Protein AF-A0A9D4RDC0-F1 (afdb_monomer)

pLDDT: mean 72.23, std 20.4, range [37.66, 98.25]

Sequence (125 aa):
MTKSRDRKRKDRNSSENDSHGRKVHKQRGPSGGTVTNLQVSEVLSWTNSVLYGEDNLDCSVFSSAPGSPKMAENSAEPTNRDIMILLQNVSGRLEVMEKKMGAIESIEKRMGALEKDINKLRVRH

Secondary structure (DSSP, 8-state):
----------------------------S----------HHHHHHHHHHHHH-S--S--TTS---S-S-------PPPPHHHHHHHHHHHHHHHHHHHHHHHHHHHHHHHHHHHHHHHHHHHTT-

Radius of gyration: 35.01 Å; Cα contacts (8 Å, |Δi|>4): 4; chains: 1; bounding box: 94×42×87 Å

Foldseek 3Di:
DDDDDDDDDDDDDDDDDDDDDDDPPPPDDDDPPDPPVPDPVNVVVVVCCVQPNPVDDDPPPPPDDPDDDDPPPPPPPQDPVNVVVVVVVVVVVVVVVVVVVVVVVVVVVVVVVVVVVVVVVVVVD

Solvent-accessible surface area (backbone atoms only — not comparable to full-atom values): 8601 Å² total; per-residue (Å²): 136,91,86,78,90,86,81,93,83,90,82,80,92,84,84,89,82,84,88,82,84,74,89,78,78,77,83,76,70,83,78,80,87,65,85,70,87,66,49,68,65,55,56,50,50,51,48,46,49,72,75,61,35,94,80,76,71,82,79,87,82,76,87,78,74,96,75,84,76,93,69,84,78,74,74,68,73,80,46,74,66,57,51,51,53,52,50,52,54,51,52,54,53,47,55,55,47,54,55,52,51,56,53,49,56,52,50,53,56,51,49,56,51,50,52,53,51,52,53,56,55,62,73,76,110

Structure (mmCIF, N/CA/C/O backbone):
data_AF-A0A9D4RDC0-F1
#
_entry.id   AF-A0A9D4RDC0-F1
#
loop_
_atom_site.group_PDB
_atom_site.id
_atom_site.type_symbol
_atom_site.label_atom_id
_atom_site.label_alt_id
_atom_site.label_comp_id
_atom_site.label_asym_id
_atom_site.label_entity_id
_atom_site.label_seq_id
_atom_site.pdbx_PDB_ins_code
_atom_site.Cartn_x
_atom_site.Cartn_y
_atom_site.Cartn_z
_atom_site.occupancy
_atom_site.B_iso_or_equiv
_atom_site.auth_seq_id
_atom_site.auth_comp_id
_atom_site.auth_asym_id
_atom_site.auth_atom_id
_atom_site.pdbx_PDB_model_num
ATOM 1 N N . MET A 1 1 ? 64.513 14.403 63.012 1.00 37.66 1 MET A N 1
ATOM 2 C CA . MET A 1 1 ? 65.882 13.933 62.706 1.00 37.66 1 MET A CA 1
ATOM 3 C C . MET A 1 1 ? 65.927 13.480 61.256 1.00 37.66 1 MET A C 1
ATOM 5 O O . MET A 1 1 ? 65.008 12.817 60.801 1.00 37.66 1 MET A O 1
ATOM 9 N N . THR A 1 2 ? 66.934 13.960 60.533 1.00 44.97 2 THR A N 1
ATOM 10 C CA . THR A 1 2 ? 67.180 13.819 59.089 1.00 44.97 2 THR A CA 1
ATOM 11 C C . THR A 1 2 ? 67.655 12.406 58.722 1.00 44.97 2 THR A C 1
ATOM 13 O O . THR A 1 2 ? 68.295 11.753 59.543 1.00 44.97 2 THR A O 1
ATOM 16 N N . LYS A 1 3 ? 67.338 11.890 57.524 1.00 48.75 3 LYS A N 1
ATOM 17 C CA . LYS A 1 3 ? 68.233 11.682 56.347 1.00 48.75 3 LYS A CA 1
ATOM 18 C C . LYS A 1 3 ? 67.546 10.616 55.460 1.00 48.75 3 LYS A C 1
ATOM 20 O O . LYS A 1 3 ? 66.816 9.802 56.001 1.00 48.75 3 LYS A O 1
ATOM 25 N N . SER A 1 4 ? 67.703 10.474 54.148 1.00 48.44 4 SER A N 1
ATOM 26 C CA . SER A 1 4 ? 68.429 11.168 53.085 1.00 48.44 4 SER A CA 1
ATOM 27 C C . SER A 1 4 ? 67.830 10.672 51.756 1.00 48.44 4 SER A C 1
ATOM 29 O O . SER A 1 4 ? 67.399 9.526 51.653 1.00 48.44 4 SER A O 1
ATOM 31 N N . ARG A 1 5 ? 67.829 11.536 50.737 1.00 53.84 5 ARG A N 1
ATOM 32 C CA . ARG A 1 5 ? 67.682 11.181 49.314 1.00 53.84 5 ARG A CA 1
ATOM 33 C C . ARG A 1 5 ? 68.876 10.326 48.862 1.00 53.84 5 ARG A C 1
ATOM 35 O O . ARG A 1 5 ? 69.966 10.609 49.339 1.00 53.84 5 ARG A O 1
ATOM 42 N N . ASP A 1 6 ? 68.712 9.433 47.877 1.00 51.50 6 ASP A N 1
ATOM 43 C CA . ASP A 1 6 ? 69.608 9.398 46.701 1.00 51.50 6 ASP A CA 1
ATOM 44 C C . ASP A 1 6 ? 69.184 8.421 45.569 1.00 51.50 6 ASP A C 1
ATOM 46 O O . ASP A 1 6 ? 69.008 7.225 45.757 1.00 51.50 6 ASP A O 1
ATOM 50 N N . ARG A 1 7 ? 69.075 9.013 44.369 1.00 59.03 7 ARG A N 1
ATOM 51 C CA . ARG A 1 7 ? 69.563 8.578 43.036 1.00 59.03 7 ARG A CA 1
ATOM 52 C C . ARG A 1 7 ? 69.110 7.245 42.404 1.00 59.03 7 ARG A C 1
ATOM 54 O O . ARG A 1 7 ? 69.722 6.199 42.548 1.00 59.03 7 ARG A O 1
ATOM 61 N N . LYS A 1 8 ? 68.153 7.399 41.481 1.00 54.66 8 LYS A N 1
ATOM 62 C CA . LYS A 1 8 ? 68.207 7.051 40.039 1.00 54.66 8 LYS A CA 1
ATOM 63 C C . LYS A 1 8 ? 69.358 6.118 39.589 1.00 54.66 8 LYS A C 1
ATOM 65 O O . LYS A 1 8 ? 70.493 6.569 39.456 1.00 54.66 8 LYS A O 1
ATOM 70 N N . ARG A 1 9 ? 69.015 4.904 39.140 1.00 58.25 9 ARG A N 1
ATOM 71 C CA . ARG A 1 9 ? 69.745 4.189 38.076 1.00 58.25 9 ARG A CA 1
ATOM 72 C C . ARG A 1 9 ? 68.764 3.571 37.084 1.00 58.25 9 ARG A C 1
ATOM 74 O O . ARG A 1 9 ? 67.902 2.777 37.439 1.00 58.25 9 ARG A O 1
ATOM 81 N N . LYS A 1 10 ? 68.883 4.036 35.842 1.00 57.94 10 LYS A N 1
ATOM 82 C CA . LYS A 1 10 ? 68.302 3.466 34.631 1.00 57.94 10 LYS A CA 1
ATOM 83 C C . LYS A 1 10 ? 69.441 2.702 33.977 1.00 57.94 10 LYS A C 1
ATOM 85 O O . LYS A 1 10 ? 70.299 3.353 33.392 1.00 57.94 10 LYS A O 1
ATOM 90 N N . ASP A 1 11 ? 69.416 1.381 34.070 1.00 58.62 11 ASP A N 1
ATOM 91 C CA . ASP A 1 11 ? 70.296 0.512 33.295 1.00 58.62 11 ASP A CA 1
ATOM 92 C C . ASP A 1 11 ? 69.457 -0.310 32.313 1.00 58.62 11 ASP A C 1
ATOM 94 O O . ASP A 1 11 ? 68.287 -0.621 32.540 1.00 58.62 11 ASP A O 1
ATOM 98 N N . ARG A 1 12 ? 70.039 -0.489 31.132 1.00 54.16 12 ARG A N 1
ATOM 99 C CA . ARG A 1 12 ? 69.405 -0.858 29.870 1.00 54.16 12 ARG A CA 1
ATOM 100 C C . ARG A 1 12 ? 69.525 -2.371 29.616 1.00 54.16 12 ARG A C 1
ATOM 102 O O . ARG A 1 12 ? 70.601 -2.911 29.799 1.00 54.16 12 ARG A O 1
ATOM 109 N N . ASN A 1 13 ? 68.446 -2.937 29.067 1.00 44.75 13 ASN A N 1
ATOM 110 C CA . ASN A 1 13 ? 68.358 -3.880 27.933 1.00 44.75 13 ASN A CA 1
ATOM 111 C C . ASN A 1 13 ? 69.040 -5.272 27.964 1.00 44.75 13 ASN A C 1
ATOM 113 O O . ASN A 1 13 ? 70.252 -5.371 28.093 1.00 44.75 13 ASN A O 1
ATOM 117 N N . SER A 1 14 ? 68.245 -6.310 27.656 1.00 40.12 14 SER A N 1
ATOM 118 C CA . SER A 1 14 ? 68.616 -7.612 27.046 1.00 40.12 14 SER A CA 1
ATOM 119 C C . SER A 1 14 ? 67.305 -8.371 26.753 1.00 40.12 14 SER A C 1
ATOM 121 O O . SER A 1 14 ? 66.635 -8.782 27.692 1.00 40.12 14 SER A O 1
ATOM 123 N N . SER A 1 15 ? 66.683 -8.166 25.588 1.00 46.00 15 SER A N 1
ATOM 124 C CA . SER A 1 15 ? 66.653 -9.052 24.401 1.00 46.00 15 SER A CA 1
ATOM 125 C C . SER A 1 15 ? 65.950 -10.411 24.575 1.00 46.00 15 SER A C 1
ATOM 127 O O . SER A 1 15 ? 66.303 -11.200 25.440 1.00 46.00 15 SER A O 1
ATOM 129 N N . GLU A 1 16 ? 65.020 -10.646 23.638 1.00 46.69 16 GLU A N 1
ATOM 130 C CA . GLU A 1 16 ? 64.590 -11.942 23.078 1.00 46.69 16 GLU A CA 1
ATOM 131 C C . GLU A 1 16 ? 63.649 -12.846 23.888 1.00 46.69 16 GLU A C 1
ATOM 133 O O . GLU A 1 16 ? 64.053 -13.630 24.737 1.00 46.69 16 GLU A O 1
ATOM 138 N N . ASN A 1 17 ? 62.358 -12.766 23.547 1.00 41.66 17 ASN A N 1
ATOM 139 C CA . ASN A 1 17 ? 61.598 -13.799 22.816 1.00 41.66 17 ASN A CA 1
ATOM 140 C C . ASN A 1 17 ? 60.111 -13.653 23.181 1.00 41.66 17 ASN A C 1
ATOM 142 O O . ASN A 1 17 ? 59.733 -13.731 24.341 1.00 41.66 17 ASN A O 1
ATOM 146 N N . ASP A 1 18 ? 59.256 -13.189 22.279 1.00 40.97 18 ASP A N 1
ATOM 147 C CA . ASP A 1 18 ? 58.644 -13.943 21.178 1.00 40.97 18 ASP A CA 1
ATOM 148 C C . ASP A 1 18 ? 57.207 -14.333 21.575 1.00 40.97 18 ASP A C 1
ATOM 150 O O . ASP A 1 18 ? 56.921 -14.627 22.732 1.00 40.97 18 ASP A O 1
ATOM 154 N N . SER A 1 19 ? 56.318 -14.352 20.584 1.00 49.16 19 SER A N 1
ATOM 155 C CA . SER A 1 19 ? 54.960 -14.922 20.633 1.00 49.16 19 SER A CA 1
ATOM 156 C C . SER A 1 19 ? 53.791 -14.056 21.162 1.00 49.16 19 SER A C 1
ATOM 158 O O . SER A 1 19 ? 53.420 -14.045 22.332 1.00 49.16 19 SER A O 1
ATOM 160 N N . HIS A 1 20 ? 53.094 -13.472 20.179 1.00 49.44 20 HIS A N 1
ATOM 161 C CA . HIS A 1 20 ? 51.635 -13.262 20.11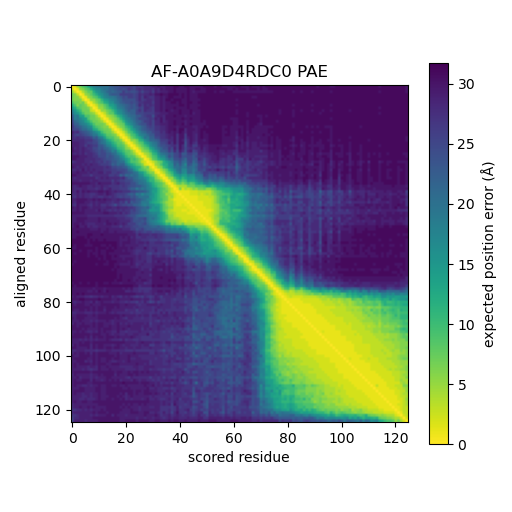1 1.00 49.44 20 HIS A CA 1
ATOM 162 C C . HIS A 1 20 ? 51.002 -12.071 20.843 1.00 49.44 20 HIS A C 1
ATOM 164 O O . HIS A 1 20 ? 50.200 -12.184 21.771 1.00 49.44 20 HIS A O 1
ATOM 170 N N . GLY A 1 21 ? 51.233 -10.896 20.255 1.00 44.66 21 GLY A N 1
ATOM 171 C CA . GLY A 1 21 ? 50.345 -9.751 20.391 1.00 44.66 21 GLY A CA 1
ATOM 172 C C . GLY A 1 21 ? 48.939 -9.991 19.816 1.00 44.66 21 GLY A C 1
ATOM 173 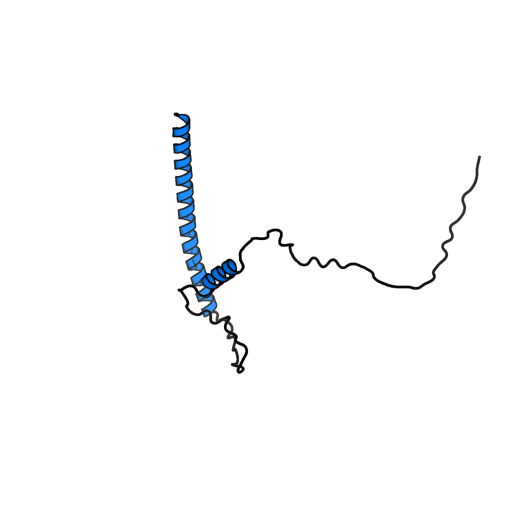O O . GLY A 1 21 ? 48.762 -10.553 18.740 1.00 44.66 21 GLY A O 1
ATOM 174 N N . ARG A 1 22 ? 47.959 -9.448 20.549 1.00 46.66 22 ARG A N 1
ATOM 175 C CA . ARG A 1 22 ? 46.610 -9.023 20.132 1.00 46.66 22 ARG A CA 1
ATOM 176 C C . ARG A 1 22 ? 45.688 -10.100 19.541 1.00 46.66 22 ARG A C 1
ATOM 178 O O . ARG A 1 22 ? 45.630 -10.324 18.337 1.00 46.66 22 ARG A O 1
ATOM 185 N N . LYS A 1 23 ? 44.790 -10.606 20.399 1.00 52.62 23 LYS A N 1
ATOM 186 C CA . LYS A 1 23 ? 43.457 -11.073 19.987 1.00 52.62 23 LYS A CA 1
ATOM 187 C C . LYS A 1 23 ? 42.766 -9.958 19.190 1.00 52.62 23 LYS A C 1
ATOM 189 O O . LYS A 1 23 ? 42.237 -9.013 19.770 1.00 52.62 23 LYS A O 1
ATOM 194 N N . VAL A 1 24 ? 42.768 -10.063 17.865 1.00 55.47 24 VAL A N 1
ATOM 195 C CA . VAL A 1 24 ? 41.882 -9.279 17.004 1.00 55.47 24 VAL A CA 1
ATOM 196 C C . VAL A 1 24 ? 40.497 -9.890 17.164 1.00 55.47 24 VAL A C 1
ATOM 198 O O . VAL A 1 24 ? 40.199 -10.947 16.607 1.00 55.47 24 VAL A O 1
ATOM 201 N N . HIS A 1 25 ? 39.663 -9.272 17.994 1.00 51.72 25 HIS A N 1
ATOM 202 C CA . HIS A 1 25 ? 38.258 -9.635 18.084 1.00 51.72 25 HIS A CA 1
ATOM 203 C C . HIS A 1 25 ? 37.610 -9.232 16.753 1.00 51.72 25 HIS A C 1
ATOM 205 O O . HIS A 1 25 ? 37.298 -8.065 16.528 1.00 51.72 25 HIS A O 1
ATOM 211 N N . LYS A 1 26 ? 37.481 -10.184 15.822 1.00 58.41 26 LYS A N 1
ATOM 212 C CA . LYS A 1 26 ? 36.630 -10.006 14.647 1.00 58.41 26 LYS A CA 1
ATOM 213 C C . LYS A 1 26 ? 35.195 -9.918 15.165 1.00 58.41 26 LYS A C 1
ATOM 215 O O . LYS A 1 26 ? 34.579 -10.950 15.417 1.00 58.41 26 LYS A O 1
ATOM 220 N N . GLN A 1 27 ? 34.674 -8.706 15.352 1.00 54.34 27 GLN A N 1
ATOM 221 C CA . GLN A 1 27 ? 33.230 -8.506 15.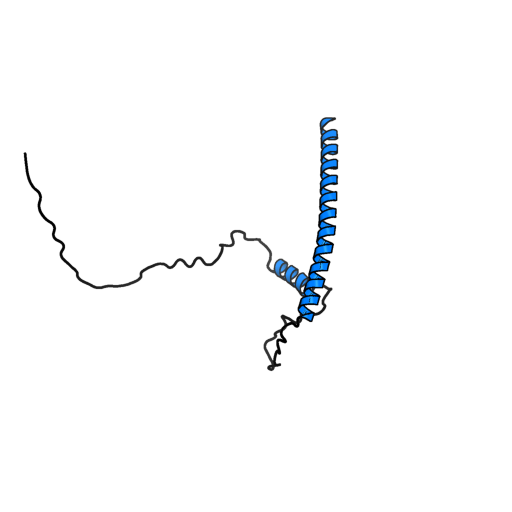438 1.00 54.34 27 GLN A CA 1
ATOM 222 C C . GLN A 1 27 ? 32.642 -8.906 14.085 1.00 54.34 27 GLN A C 1
ATOM 224 O O . GLN A 1 27 ? 32.706 -8.170 13.103 1.00 54.34 27 GLN A O 1
ATOM 229 N N . ARG A 1 28 ? 32.155 -10.143 14.016 1.00 57.47 28 ARG A N 1
ATOM 230 C CA . ARG A 1 28 ? 31.487 -10.698 12.850 1.00 57.47 28 ARG A CA 1
ATOM 231 C C . ARG A 1 28 ? 29.996 -10.429 13.009 1.00 57.47 28 ARG A C 1
ATOM 233 O O . ARG A 1 28 ? 29.300 -11.263 13.562 1.00 57.47 28 ARG A O 1
ATOM 240 N N . GLY A 1 29 ? 29.551 -9.274 12.518 1.00 67.88 29 GLY A N 1
ATOM 241 C CA . GLY A 1 29 ? 28.135 -8.939 12.340 1.00 67.88 29 GLY A CA 1
ATOM 242 C C . GLY A 1 29 ? 27.289 -8.909 13.623 1.00 67.88 29 GLY A C 1
ATOM 243 O O . GLY A 1 29 ? 27.760 -9.251 14.707 1.00 67.88 29 GLY A O 1
ATOM 244 N N . PRO A 1 30 ? 26.032 -8.452 13.525 1.00 61.31 30 PRO A N 1
ATOM 245 C CA . PRO A 1 30 ? 25.107 -8.493 14.646 1.00 61.31 30 PRO A CA 1
ATOM 246 C C . PRO A 1 30 ? 24.839 -9.950 15.042 1.00 61.31 30 PRO A C 1
ATOM 248 O O . PRO A 1 30 ? 24.423 -10.766 14.219 1.00 61.31 30 PRO A O 1
ATOM 251 N N . SER A 1 31 ? 25.080 -10.273 16.313 1.00 57.53 31 SER A N 1
ATOM 252 C CA . SER A 1 31 ? 24.649 -11.527 16.924 1.00 57.53 31 SER A CA 1
ATOM 253 C C . SER A 1 31 ? 23.128 -11.621 16.808 1.00 57.53 31 SER A C 1
ATOM 255 O O . SER A 1 31 ? 22.416 -10.871 17.473 1.00 57.53 31 SER A O 1
ATOM 257 N N . GLY A 1 32 ? 22.639 -12.506 15.937 1.00 56.38 32 GLY A N 1
ATOM 258 C CA . GLY A 1 32 ? 21.218 -12.787 15.735 1.00 56.38 32 GLY A CA 1
ATOM 259 C C . GLY A 1 32 ? 20.580 -13.346 17.005 1.00 56.38 32 GLY A C 1
ATOM 260 O O . GLY A 1 32 ? 20.484 -14.554 17.188 1.00 56.38 32 GLY A O 1
ATOM 261 N N . GLY A 1 33 ? 20.179 -12.452 17.905 1.00 54.25 33 GLY A N 1
ATOM 262 C CA . GLY A 1 33 ? 19.563 -12.741 19.198 1.00 54.25 33 GLY A CA 1
ATOM 263 C C . GLY A 1 33 ? 18.057 -12.967 19.114 1.00 54.25 33 GLY A C 1
ATOM 264 O O . GLY A 1 33 ? 17.311 -12.489 19.964 1.00 54.25 33 GLY A O 1
ATOM 265 N N . THR A 1 34 ? 17.583 -13.654 18.081 1.00 58.88 34 THR A N 1
ATOM 266 C CA . THR A 1 34 ? 16.198 -14.125 18.016 1.00 58.88 34 THR A CA 1
ATOM 267 C C . THR A 1 34 ? 16.193 -15.379 17.160 1.00 58.88 34 THR A C 1
ATOM 269 O O . THR A 1 34 ? 16.210 -15.311 15.935 1.00 58.88 34 THR A O 1
ATOM 272 N N . VAL A 1 35 ? 16.240 -16.541 17.813 1.00 62.66 35 VAL A N 1
ATOM 273 C CA . VAL A 1 35 ? 15.942 -17.810 17.150 1.00 62.66 35 VAL A CA 1
ATOM 274 C C . VAL A 1 35 ? 14.451 -17.768 16.851 1.00 62.66 35 VAL A C 1
ATOM 276 O O . VAL A 1 35 ? 13.623 -18.087 17.701 1.00 62.66 35 VAL A O 1
ATOM 279 N N . THR A 1 36 ? 14.085 -17.296 15.665 1.00 61.41 36 THR A N 1
ATOM 280 C CA . THR A 1 36 ? 12.787 -17.650 15.118 1.00 61.41 36 THR A CA 1
ATOM 281 C C . THR A 1 36 ? 12.861 -19.153 14.874 1.00 61.41 36 THR A C 1
ATOM 283 O O . THR A 1 36 ? 13.676 -19.621 14.082 1.00 61.41 36 THR A O 1
ATOM 286 N N . ASN A 1 37 ? 12.061 -19.939 15.596 1.00 64.56 37 ASN A N 1
ATOM 287 C CA . ASN A 1 37 ? 11.858 -21.360 15.298 1.00 64.56 37 ASN A CA 1
ATOM 288 C C . ASN A 1 37 ? 11.068 -21.506 13.983 1.00 64.56 37 ASN A C 1
ATOM 290 O O . ASN A 1 37 ? 10.070 -22.216 13.945 1.00 64.56 37 ASN A O 1
ATOM 294 N N . LEU A 1 38 ? 11.461 -20.787 12.927 1.00 67.44 38 LEU A N 1
ATOM 295 C CA . LEU A 1 38 ? 10.932 -21.032 11.601 1.00 67.44 38 LEU A CA 1
ATOM 296 C C . LEU A 1 38 ? 11.526 -22.353 11.143 1.00 67.44 38 LEU A C 1
ATOM 298 O O . LEU A 1 38 ? 12.750 -22.507 11.057 1.00 67.44 38 LEU A O 1
ATOM 302 N N . GLN A 1 39 ? 10.655 -23.316 10.867 1.00 81.25 39 GLN A N 1
ATOM 303 C CA . GLN A 1 39 ? 11.118 -24.548 10.263 1.00 81.25 39 GLN A CA 1
ATOM 304 C C . GLN A 1 39 ? 11.665 -24.219 8.874 1.00 81.25 39 GLN A C 1
ATOM 306 O O . GLN A 1 39 ? 11.117 -23.393 8.145 1.00 81.25 39 GLN A O 1
ATOM 311 N N . VAL A 1 40 ? 12.761 -24.872 8.486 1.00 76.81 40 VAL A N 1
ATOM 312 C CA . VAL A 1 40 ? 13.375 -24.688 7.159 1.00 76.81 40 VAL A CA 1
ATOM 313 C C . VAL A 1 40 ? 12.334 -24.882 6.047 1.00 76.81 40 VAL A C 1
ATOM 315 O O . VAL A 1 40 ? 12.356 -24.173 5.048 1.00 76.81 40 VAL A O 1
ATOM 318 N N . SER A 1 41 ? 11.368 -25.777 6.257 1.00 78.25 41 SER A N 1
ATOM 319 C CA . SER A 1 41 ? 10.211 -26.000 5.386 1.00 78.25 41 SER A CA 1
ATOM 320 C C . SER A 1 41 ? 9.328 -24.763 5.203 1.00 78.25 41 SER A C 1
ATOM 322 O O . SER A 1 41 ? 8.886 -24.511 4.088 1.00 78.25 41 SER A O 1
ATOM 324 N N . GLU A 1 42 ? 9.089 -23.972 6.249 1.00 82.25 42 GLU A N 1
ATOM 325 C CA . GLU A 1 42 ? 8.295 -22.739 6.174 1.00 82.25 42 GLU A CA 1
ATOM 326 C C . GLU A 1 42 ? 9.050 -21.651 5.414 1.00 82.25 42 GLU A C 1
ATOM 328 O O . GLU A 1 42 ? 8.474 -20.984 4.556 1.00 82.25 42 GLU A O 1
ATOM 333 N N . VAL A 1 43 ? 10.357 -21.524 5.665 1.00 83.56 43 VAL A N 1
ATOM 334 C CA . VAL A 1 43 ? 11.221 -20.585 4.935 1.00 83.56 43 VAL A CA 1
ATOM 335 C C . VAL A 1 43 ? 11.244 -20.933 3.452 1.00 83.56 43 VAL A C 1
ATOM 337 O O . VAL A 1 43 ? 11.053 -20.057 2.613 1.00 83.56 43 VAL A O 1
ATOM 340 N N . LEU A 1 44 ? 11.447 -22.209 3.118 1.00 83.25 44 LEU A N 1
ATOM 341 C CA . LEU A 1 44 ? 11.488 -22.671 1.733 1.00 83.25 44 LEU A CA 1
ATOM 342 C C . LEU A 1 44 ? 10.119 -22.581 1.058 1.00 83.25 44 LEU A C 1
ATOM 344 O O . LEU A 1 44 ? 10.052 -22.192 -0.100 1.00 83.25 44 LEU A O 1
ATOM 348 N N . SER A 1 45 ? 9.032 -22.878 1.772 1.00 79.94 45 SER A N 1
ATOM 349 C CA . SER A 1 45 ? 7.665 -22.744 1.254 1.00 79.94 45 SER A CA 1
ATOM 350 C C . SER A 1 45 ? 7.329 -21.287 0.933 1.00 79.94 45 SER A C 1
ATOM 352 O O . SER A 1 45 ? 6.879 -20.981 -0.170 1.00 79.94 45 SER A O 1
ATOM 354 N N . TRP A 1 46 ? 7.641 -20.367 1.849 1.00 81.81 46 TRP A N 1
ATOM 355 C CA . TRP A 1 46 ? 7.474 -18.935 1.617 1.00 81.81 46 TRP A CA 1
ATOM 356 C C . TRP A 1 46 ? 8.350 -18.446 0.462 1.00 81.81 46 TRP A C 1
ATOM 358 O O . TRP A 1 46 ? 7.868 -17.758 -0.434 1.00 81.81 46 TRP A O 1
ATOM 368 N N . THR A 1 47 ? 9.614 -18.870 0.430 1.00 78.56 47 THR A N 1
ATOM 369 C CA . THR A 1 47 ? 10.546 -18.528 -0.651 1.00 78.56 47 THR A CA 1
ATOM 370 C C . THR A 1 47 ? 10.029 -19.031 -1.998 1.00 78.56 47 THR A C 1
ATOM 372 O O . THR A 1 47 ? 10.008 -18.276 -2.964 1.00 78.56 47 THR A O 1
ATOM 375 N N . ASN A 1 48 ? 9.527 -20.264 -2.064 1.00 78.00 48 ASN A N 1
ATOM 376 C CA . ASN A 1 48 ? 8.968 -20.835 -3.285 1.00 78.00 48 ASN A CA 1
ATOM 377 C C . ASN A 1 48 ? 7.674 -20.135 -3.714 1.00 78.00 48 ASN A C 1
ATOM 379 O O . ASN A 1 48 ? 7.480 -19.914 -4.902 1.00 78.00 48 ASN A O 1
ATOM 383 N N . SER A 1 49 ? 6.816 -19.739 -2.771 1.00 78.44 49 SER A N 1
ATOM 384 C CA . SER A 1 49 ? 5.612 -18.958 -3.076 1.00 78.44 49 SER A CA 1
ATOM 385 C C . SER A 1 49 ? 5.941 -17.569 -3.625 1.00 78.44 49 SER A C 1
ATOM 387 O O . SER A 1 49 ? 5.182 -17.051 -4.437 1.00 78.44 49 SER A O 1
ATOM 389 N N . VAL A 1 50 ? 7.037 -16.955 -3.176 1.00 78.25 50 VAL A N 1
ATOM 390 C CA . VAL A 1 50 ? 7.478 -15.633 -3.644 1.00 78.25 50 VAL A CA 1
ATOM 391 C C . VAL A 1 50 ? 8.195 -15.727 -4.992 1.00 78.25 50 VAL A C 1
ATOM 393 O O . VAL A 1 50 ? 8.005 -14.857 -5.835 1.00 78.25 50 VAL A O 1
ATOM 396 N N . LEU A 1 51 ? 9.011 -16.765 -5.199 1.00 71.06 51 LEU A N 1
ATOM 397 C CA . LEU A 1 51 ? 9.804 -16.943 -6.421 1.00 71.06 51 LEU A CA 1
ATOM 398 C C . LEU A 1 51 ? 9.022 -17.582 -7.574 1.00 71.06 51 LEU A C 1
ATOM 400 O O . LEU A 1 51 ? 9.361 -17.330 -8.724 1.00 71.06 51 LEU A O 1
ATOM 404 N N . TYR A 1 52 ? 8.022 -18.414 -7.271 1.00 72.00 52 TYR A N 1
ATOM 405 C CA . TYR A 1 52 ? 7.314 -19.237 -8.258 1.00 72.00 52 TYR A CA 1
ATOM 406 C C . TYR A 1 52 ? 5.786 -19.196 -8.117 1.00 72.00 52 TYR A C 1
ATOM 408 O O . TYR A 1 52 ? 5.114 -20.057 -8.687 1.00 72.00 52 TYR A O 1
ATOM 416 N N . GLY A 1 53 ? 5.227 -18.251 -7.350 1.00 62.56 53 GLY A N 1
ATOM 417 C CA . GLY A 1 53 ? 3.776 -18.045 -7.261 1.00 62.56 53 GLY A CA 1
ATOM 418 C C . GLY A 1 53 ? 3.137 -17.900 -8.648 1.00 62.56 53 GLY A C 1
ATOM 419 O O . GLY A 1 53 ? 3.807 -17.492 -9.592 1.00 62.56 53 GLY A O 1
ATOM 420 N N . GLU A 1 54 ? 1.858 -18.271 -8.774 1.00 58.97 54 GLU A N 1
ATOM 421 C CA . GLU A 1 54 ? 1.157 -18.535 -10.050 1.00 58.97 54 GLU A CA 1
ATOM 422 C C . GLU A 1 54 ? 1.134 -17.382 -11.077 1.00 58.97 54 GLU A C 1
ATOM 424 O O . GLU A 1 54 ? 0.755 -17.596 -12.225 1.00 58.97 54 GLU A O 1
ATOM 429 N N . ASP A 1 55 ? 1.650 -16.206 -10.728 1.00 56.19 55 ASP A N 1
ATOM 430 C CA . ASP A 1 55 ? 1.863 -15.071 -11.629 1.00 56.19 55 ASP A CA 1
ATOM 431 C C . ASP A 1 55 ? 3.263 -15.096 -12.295 1.00 56.19 55 ASP A C 1
ATOM 433 O O . ASP A 1 55 ? 3.880 -14.051 -12.514 1.00 56.19 55 ASP A O 1
ATOM 437 N N . ASN A 1 56 ? 3.785 -16.293 -12.605 1.00 54.16 56 ASN A N 1
ATOM 438 C CA . ASN A 1 56 ? 5.071 -16.517 -13.283 1.00 54.16 56 ASN A CA 1
ATOM 439 C C . ASN A 1 56 ? 5.084 -15.926 -14.707 1.00 54.16 56 ASN A C 1
ATOM 441 O O . ASN A 1 56 ? 4.868 -16.625 -15.698 1.00 54.16 56 ASN A O 1
ATOM 445 N N . LEU A 1 57 ? 5.417 -14.643 -14.814 1.00 56.06 57 LEU A N 1
ATOM 446 C CA . LEU A 1 57 ? 6.023 -14.054 -16.003 1.00 56.06 57 LEU A CA 1
ATOM 447 C C . LEU A 1 57 ? 7.494 -13.758 -15.687 1.00 56.06 57 LEU A C 1
ATOM 449 O O . LEU A 1 57 ? 7.811 -12.825 -14.957 1.00 56.06 57 LEU A O 1
ATOM 453 N N . ASP A 1 58 ? 8.367 -14.595 -16.249 1.00 57.84 58 ASP A N 1
ATOM 454 C CA . ASP A 1 58 ? 9.805 -14.378 -16.441 1.00 57.84 58 ASP A CA 1
ATOM 455 C C . ASP A 1 58 ? 10.652 -13.999 -15.210 1.00 57.84 58 ASP A C 1
ATOM 457 O O . ASP A 1 58 ? 11.178 -12.893 -15.088 1.00 57.84 58 ASP A O 1
ATOM 461 N N . CYS A 1 59 ? 10.951 -14.982 -14.357 1.00 49.69 59 CYS A N 1
ATOM 462 C CA . CYS A 1 59 ? 12.123 -14.929 -13.471 1.00 49.69 59 CYS A CA 1
ATOM 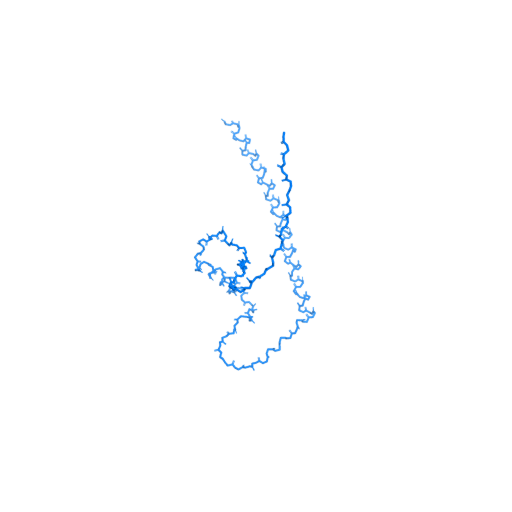463 C C . CYS A 1 59 ? 13.268 -15.820 -13.985 1.00 49.69 59 CYS A C 1
ATOM 465 O O . CYS A 1 59 ? 13.776 -16.696 -13.286 1.00 49.69 59 CYS A O 1
ATOM 467 N N . SER A 1 60 ? 13.736 -15.549 -15.207 1.00 54.25 60 SER A N 1
ATOM 468 C CA . SER A 1 60 ? 14.975 -16.115 -15.766 1.00 54.25 60 SER A CA 1
ATOM 469 C C . SER A 1 60 ? 16.227 -15.391 -15.233 1.00 54.25 60 SER A C 1
ATOM 471 O O . SER A 1 60 ? 17.025 -14.864 -16.003 1.00 54.25 60 SER A O 1
ATOM 473 N N . VAL A 1 61 ? 16.404 -15.319 -13.909 1.00 58.25 61 VAL A N 1
ATOM 474 C CA . VAL A 1 61 ? 17.620 -14.737 -13.286 1.00 58.25 61 VAL A CA 1
ATOM 475 C C . VAL A 1 61 ? 18.401 -15.768 -12.457 1.00 58.25 61 VAL A C 1
ATOM 477 O O . VAL A 1 61 ? 19.584 -15.575 -12.197 1.00 58.25 61 VAL A O 1
ATOM 480 N N . PHE A 1 62 ? 17.797 -16.907 -12.088 1.00 52.53 62 PHE A N 1
ATOM 481 C CA . PHE A 1 62 ? 18.422 -17.866 -11.158 1.00 52.53 62 PHE A CA 1
ATOM 482 C C . PHE A 1 62 ? 18.635 -19.288 -11.696 1.00 52.53 62 PHE A C 1
ATOM 484 O O . PHE A 1 62 ? 19.167 -20.137 -10.983 1.00 52.53 62 PHE A O 1
ATOM 491 N N . SER A 1 63 ? 18.290 -19.575 -12.951 1.00 52.38 63 SER A N 1
ATOM 492 C CA . SER A 1 63 ? 18.491 -20.909 -13.529 1.00 52.38 63 SER A CA 1
ATOM 493 C C . SER A 1 63 ? 19.887 -21.061 -14.141 1.00 52.38 63 SER A C 1
ATOM 495 O O . SER A 1 63 ? 20.038 -21.078 -15.357 1.00 52.38 63 SER A O 1
ATOM 497 N N . SER A 1 64 ? 20.920 -21.217 -13.310 1.00 49.53 64 SER A N 1
ATOM 498 C CA . SER A 1 64 ? 22.216 -21.745 -13.763 1.00 49.53 64 SER A CA 1
ATOM 499 C C . SER A 1 64 ? 22.451 -23.145 -13.185 1.00 49.53 64 SER A C 1
ATOM 501 O O . SER A 1 64 ? 22.956 -23.329 -12.081 1.00 49.53 64 SER A O 1
ATOM 503 N N . ALA A 1 65 ? 22.053 -24.164 -13.951 1.00 47.59 65 ALA A N 1
ATOM 504 C CA . ALA A 1 65 ? 22.465 -25.548 -13.727 1.00 47.59 65 ALA A CA 1
ATOM 505 C C . ALA A 1 65 ? 23.923 -25.746 -14.204 1.00 47.59 65 ALA A C 1
ATOM 507 O O . ALA A 1 65 ? 24.315 -25.162 -15.219 1.00 47.59 65 ALA A O 1
ATOM 508 N N . PRO A 1 66 ? 24.753 -26.557 -13.520 1.00 48.97 66 PRO A N 1
ATOM 509 C CA . PRO A 1 66 ? 26.156 -26.707 -13.873 1.00 48.97 66 PRO A CA 1
ATOM 510 C C . PRO A 1 66 ? 26.304 -27.744 -14.989 1.00 48.97 66 PRO A C 1
ATOM 512 O O . PRO A 1 66 ? 26.338 -28.947 -14.741 1.00 48.97 66 PRO A O 1
ATOM 515 N N . GLY A 1 67 ? 26.413 -27.279 -16.230 1.00 51.78 67 GLY A N 1
ATOM 516 C CA . GLY A 1 67 ? 26.825 -28.127 -17.343 1.00 51.78 67 GLY A CA 1
ATOM 517 C C . GLY A 1 67 ? 26.362 -27.619 -18.701 1.00 51.78 67 GLY A C 1
ATOM 518 O O . GLY A 1 67 ? 25.171 -27.631 -18.988 1.00 51.78 67 GLY A O 1
ATOM 519 N N . SER A 1 68 ? 27.338 -27.309 -19.560 1.00 41.38 68 SER A N 1
ATOM 520 C CA . SER A 1 68 ? 27.226 -26.959 -20.989 1.00 41.38 68 SER A CA 1
ATOM 521 C C . SER A 1 68 ? 27.024 -25.464 -21.322 1.00 41.38 68 SER A C 1
ATOM 523 O O . SER A 1 68 ? 26.744 -24.654 -20.445 1.00 41.38 68 SER A O 1
ATOM 525 N N . PRO A 1 69 ? 27.421 -25.074 -22.545 1.00 45.47 69 PRO A N 1
ATOM 526 C CA . PRO A 1 69 ? 28.582 -24.245 -22.843 1.00 45.47 69 PRO A CA 1
ATOM 527 C C . PRO A 1 69 ? 28.281 -22.744 -22.778 1.00 45.47 69 PRO A C 1
ATOM 529 O O . PRO A 1 69 ? 27.138 -22.329 -22.924 1.00 45.47 69 PRO A O 1
ATOM 532 N N . LYS A 1 70 ? 29.349 -21.946 -22.618 1.00 54.94 70 LYS A N 1
ATOM 533 C CA . LYS A 1 70 ? 29.387 -20.477 -22.722 1.00 54.94 70 LYS A CA 1
ATOM 534 C C . LYS A 1 70 ? 28.449 -19.953 -23.820 1.00 54.94 70 LYS A C 1
ATOM 536 O O . LYS A 1 70 ? 28.866 -19.795 -24.965 1.00 54.94 70 LYS A O 1
ATOM 541 N N . MET A 1 71 ? 27.218 -19.625 -23.455 1.00 48.41 71 MET A N 1
ATOM 542 C CA . MET A 1 71 ? 26.462 -18.604 -24.155 1.00 48.41 71 MET A CA 1
ATOM 543 C C . MET A 1 71 ? 27.004 -17.301 -23.598 1.00 48.41 71 MET A C 1
ATOM 545 O O . MET A 1 71 ? 27.011 -17.104 -22.385 1.00 48.41 71 MET A O 1
ATOM 549 N N . ALA A 1 72 ? 27.577 -16.480 -24.472 1.00 50.72 72 ALA A N 1
ATOM 550 C CA . ALA A 1 72 ? 27.954 -15.125 -24.133 1.00 50.72 72 ALA A CA 1
ATOM 551 C C . ALA A 1 72 ? 26.718 -14.445 -23.535 1.00 50.72 72 ALA A C 1
ATOM 553 O O . ALA A 1 72 ? 25.777 -14.103 -24.250 1.00 50.72 72 ALA A O 1
ATOM 554 N N . GLU A 1 73 ? 26.703 -14.329 -22.211 1.00 53.69 73 GLU A N 1
ATOM 555 C CA . GLU A 1 73 ? 25.781 -13.486 -21.480 1.00 53.69 73 GLU A CA 1
ATOM 556 C C . GLU A 1 73 ? 26.198 -12.065 -21.840 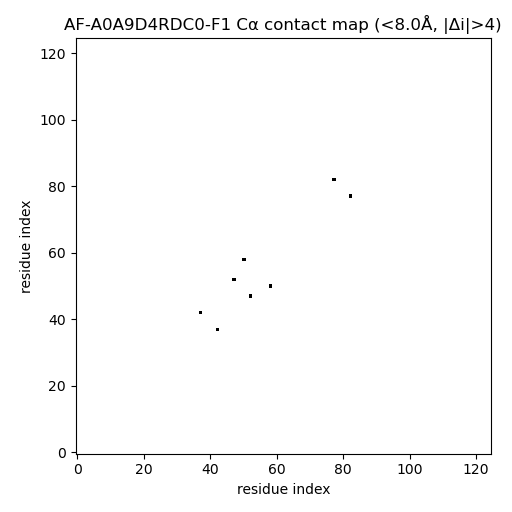1.00 53.69 73 GLU A C 1
ATOM 558 O O . GLU A 1 73 ? 27.022 -11.430 -21.184 1.00 53.69 73 GLU A O 1
ATOM 563 N N . ASN A 1 74 ? 25.704 -11.592 -22.981 1.00 56.16 74 ASN A N 1
ATOM 564 C CA . ASN A 1 74 ? 25.614 -10.172 -23.219 1.00 56.16 74 ASN A CA 1
ATOM 565 C C . ASN A 1 74 ? 24.638 -9.680 -22.154 1.00 56.16 74 ASN A C 1
ATOM 567 O O . ASN A 1 74 ? 23.430 -9.658 -22.386 1.00 56.16 74 ASN A O 1
ATOM 571 N N . SER A 1 75 ? 25.157 -9.341 -20.972 1.00 60.50 75 SER A N 1
ATOM 572 C CA . SER A 1 75 ? 24.460 -8.503 -20.011 1.00 60.50 75 SER A CA 1
ATOM 573 C C . SER A 1 75 ? 24.298 -7.149 -20.694 1.00 60.50 75 SER A C 1
ATOM 575 O O . SER A 1 75 ? 25.114 -6.242 -20.521 1.00 60.50 75 SER A O 1
ATOM 577 N N . ALA A 1 76 ? 23.326 -7.057 -21.601 1.00 71.69 76 ALA A N 1
ATOM 578 C CA . ALA A 1 76 ? 22.962 -5.805 -22.217 1.00 71.69 76 ALA A CA 1
ATOM 579 C C . ALA A 1 76 ? 22.602 -4.883 -21.057 1.00 71.69 76 ALA A C 1
ATOM 581 O O . ALA A 1 76 ? 21.710 -5.198 -20.266 1.00 71.69 76 ALA A O 1
ATOM 582 N N . GLU A 1 77 ? 23.376 -3.811 -20.895 1.00 82.12 77 GLU A N 1
ATOM 583 C CA . GLU A 1 77 ? 23.079 -2.812 -19.882 1.00 82.12 77 GLU A CA 1
ATOM 584 C C . GLU A 1 77 ? 21.623 -2.373 -20.063 1.00 82.12 77 GLU A C 1
ATOM 586 O O . GLU A 1 77 ? 21.190 -2.163 -21.204 1.00 82.12 77 GLU A O 1
ATOM 591 N N . PRO A 1 78 ? 20.853 -2.278 -18.965 1.00 83.62 78 PRO A N 1
ATOM 592 C CA . PRO A 1 78 ? 19.463 -1.871 -19.043 1.00 83.62 78 PRO A CA 1
ATOM 593 C C . PRO A 1 78 ? 19.396 -0.538 -19.775 1.00 83.62 78 PRO A C 1
ATOM 595 O O . PRO A 1 78 ? 20.087 0.424 -19.430 1.00 83.62 78 PRO A O 1
ATOM 598 N N . THR A 1 79 ? 18.574 -0.482 -20.815 1.00 91.94 79 THR A N 1
ATOM 599 C CA . THR A 1 79 ? 18.427 0.749 -21.575 1.00 91.94 79 THR A CA 1
ATOM 600 C C . THR A 1 79 ? 17.673 1.768 -20.727 1.00 91.94 79 THR A C 1
ATOM 602 O O . THR A 1 79 ? 16.887 1.426 -19.840 1.00 91.94 79 THR A O 1
ATOM 605 N N . ASN A 1 80 ? 17.826 3.054 -21.046 1.00 94.38 80 ASN A N 1
ATOM 606 C CA . ASN A 1 80 ? 17.025 4.105 -20.409 1.00 94.38 80 ASN A CA 1
ATOM 607 C C . ASN A 1 80 ? 15.514 3.826 -20.508 1.00 94.38 80 ASN A C 1
ATOM 609 O O . ASN A 1 80 ? 14.756 4.211 -19.621 1.00 94.38 80 ASN A O 1
ATOM 613 N N . ARG A 1 81 ? 15.070 3.123 -21.559 1.00 93.62 81 ARG A N 1
ATOM 614 C CA . ARG A 1 81 ? 13.675 2.705 -21.719 1.00 93.62 81 ARG A CA 1
ATOM 615 C C . ARG A 1 81 ? 13.257 1.699 -20.646 1.00 93.62 81 ARG A C 1
ATOM 617 O O . ARG A 1 81 ? 12.189 1.869 -20.064 1.00 93.62 81 ARG A O 1
ATOM 624 N N . ASP A 1 82 ? 14.097 0.709 -20.362 1.00 92.31 82 ASP A N 1
ATOM 6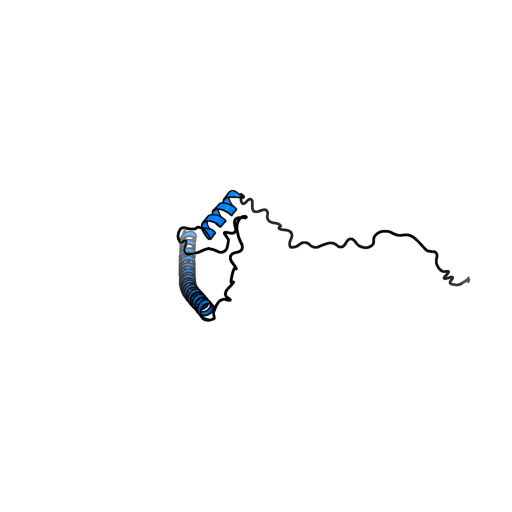25 C CA . ASP A 1 82 ? 13.834 -0.309 -19.339 1.00 92.31 82 ASP A CA 1
ATOM 626 C C . ASP A 1 82 ? 13.748 0.332 -17.948 1.00 92.31 82 ASP A C 1
ATOM 628 O O . ASP A 1 82 ? 12.832 0.048 -17.174 1.00 92.31 82 ASP A O 1
ATOM 632 N N . ILE A 1 83 ? 14.634 1.296 -17.674 1.00 95.50 83 ILE A N 1
ATOM 633 C CA . ILE A 1 83 ? 14.614 2.086 -16.438 1.00 95.50 83 ILE A CA 1
ATOM 634 C C . ILE A 1 83 ? 13.305 2.881 -16.318 1.00 95.50 83 ILE A C 1
ATOM 636 O O . ILE A 1 83 ? 12.673 2.865 -15.263 1.00 95.50 83 ILE A O 1
ATOM 640 N N . MET A 1 84 ? 12.852 3.549 -17.384 1.00 96.38 84 MET A N 1
ATOM 641 C CA . MET A 1 84 ? 11.596 4.308 -17.338 1.00 96.38 84 MET A CA 1
ATOM 642 C C . MET A 1 84 ? 10.371 3.420 -17.102 1.00 96.38 84 MET A C 1
ATOM 644 O O . MET A 1 84 ? 9.486 3.811 -16.342 1.00 96.38 84 MET A O 1
ATOM 648 N N . ILE A 1 85 ? 10.319 2.231 -17.710 1.00 95.31 85 ILE A N 1
ATOM 649 C CA . ILE A 1 85 ? 9.220 1.276 -17.493 1.00 95.31 85 ILE A CA 1
ATOM 650 C C . ILE A 1 85 ? 9.174 0.858 -16.020 1.00 95.31 85 ILE A C 1
ATOM 652 O O . ILE A 1 85 ? 8.111 0.873 -15.398 1.00 95.31 85 ILE A O 1
ATOM 656 N N . LEU A 1 86 ? 10.332 0.547 -15.431 1.00 96.12 86 LEU A N 1
ATOM 657 C CA . LEU A 1 86 ? 10.426 0.219 -14.009 1.00 96.12 86 LEU A CA 1
ATOM 658 C C . LEU A 1 86 ? 9.956 1.379 -13.124 1.00 96.12 86 LEU A C 1
ATOM 660 O O . LEU A 1 86 ? 9.184 1.158 -12.192 1.00 96.12 86 LEU A O 1
ATOM 664 N N . LEU A 1 87 ? 10.363 2.613 -13.429 1.00 97.44 87 LEU A N 1
ATOM 665 C CA . LEU A 1 87 ? 9.933 3.798 -12.681 1.00 97.44 87 LEU A CA 1
ATOM 666 C C . LEU A 1 87 ? 8.421 4.034 -12.783 1.00 97.44 87 LEU A C 1
ATOM 668 O O . LEU A 1 87 ? 7.787 4.355 -11.779 1.00 97.44 87 LEU A O 1
ATOM 672 N N . GLN A 1 88 ? 7.826 3.823 -13.957 1.00 97.00 88 GLN A N 1
ATOM 673 C CA . GLN A 1 88 ? 6.380 3.930 -14.145 1.00 97.00 88 GLN A CA 1
ATOM 674 C C . GLN A 1 88 ? 5.628 2.870 -13.327 1.00 97.00 88 GLN A C 1
ATOM 676 O O . GLN A 1 88 ? 4.643 3.186 -12.657 1.00 97.00 88 GLN A O 1
ATOM 681 N N . ASN A 1 89 ? 6.133 1.635 -13.304 1.00 96.81 89 ASN A N 1
ATOM 682 C CA . ASN A 1 89 ? 5.566 0.561 -12.490 1.00 96.81 89 ASN A CA 1
ATOM 683 C C . ASN A 1 89 ? 5.665 0.870 -10.989 1.00 96.81 89 ASN A C 1
ATOM 685 O O . ASN A 1 89 ? 4.706 0.660 -10.245 1.00 96.81 89 ASN A O 1
ATOM 689 N N . VAL A 1 90 ? 6.806 1.397 -10.532 1.00 98.00 90 VAL A N 1
ATOM 690 C CA . VAL A 1 90 ? 6.981 1.839 -9.139 1.00 98.00 90 VAL A CA 1
ATOM 691 C C . VAL A 1 90 ? 6.008 2.968 -8.805 1.00 98.00 90 VAL A C 1
ATOM 693 O O . VAL A 1 90 ? 5.348 2.903 -7.771 1.00 98.00 90 VAL A O 1
ATOM 696 N N . SER A 1 91 ? 5.854 3.956 -9.689 1.00 97.75 91 SER A N 1
ATOM 697 C CA . SER A 1 91 ? 4.910 5.062 -9.503 1.00 97.75 91 SER A CA 1
ATOM 698 C C . SER A 1 91 ? 3.466 4.569 -9.362 1.00 97.75 91 SER A C 1
ATOM 700 O O . SER A 1 91 ? 2.786 4.966 -8.418 1.00 97.75 91 SER A O 1
ATOM 702 N N . GLY A 1 92 ? 3.023 3.634 -10.209 1.00 97.56 92 GLY A N 1
ATOM 703 C CA . GLY A 1 92 ? 1.686 3.042 -10.088 1.00 97.56 92 GLY A CA 1
ATOM 704 C C . GLY A 1 92 ? 1.488 2.270 -8.778 1.00 97.56 92 GLY A C 1
ATOM 705 O O . GLY A 1 92 ? 0.444 2.372 -8.133 1.00 97.56 92 GLY A O 1
ATOM 706 N N . ARG A 1 93 ? 2.510 1.533 -8.321 1.00 97.94 93 ARG A N 1
ATOM 707 C CA . ARG A 1 93 ? 2.465 0.830 -7.026 1.00 97.94 93 ARG A CA 1
ATOM 708 C C . ARG A 1 93 ? 2.375 1.795 -5.843 1.00 97.94 93 ARG A C 1
ATOM 710 O O . ARG A 1 93 ? 1.680 1.480 -4.876 1.00 97.94 93 ARG A O 1
ATOM 717 N N . LEU A 1 94 ? 3.053 2.942 -5.913 1.00 98.25 94 LEU A N 1
ATOM 718 C CA . LEU A 1 94 ? 2.981 3.983 -4.886 1.00 98.25 94 LEU A CA 1
ATOM 719 C C . LEU A 1 94 ? 1.581 4.600 -4.812 1.00 98.25 94 LEU A C 1
ATOM 721 O O . LEU A 1 94 ? 1.029 4.690 -3.721 1.00 98.25 94 LEU A O 1
ATOM 725 N N . GLU A 1 95 ? 0.952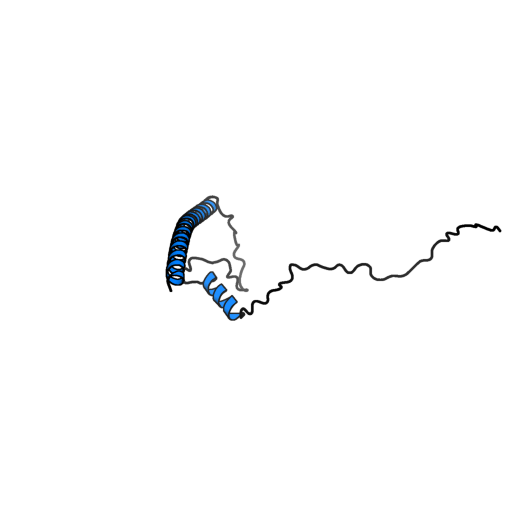 4.898 -5.948 1.00 98.06 95 GLU A N 1
ATOM 726 C CA . GLU A 1 95 ? -0.420 5.428 -5.975 1.00 98.06 95 GLU A CA 1
ATOM 727 C C . GLU A 1 95 ? -1.429 4.456 -5.326 1.00 98.06 95 GLU A C 1
ATOM 729 O O . GLU A 1 95 ? -2.308 4.844 -4.551 1.00 98.06 95 GLU A O 1
ATOM 734 N N . VAL A 1 96 ? -1.295 3.152 -5.598 1.00 97.81 96 VAL A N 1
ATOM 735 C CA . VAL A 1 96 ? -2.124 2.123 -4.947 1.00 97.81 96 VAL A CA 1
ATOM 736 C C . VAL A 1 96 ? -1.883 2.096 -3.435 1.00 97.81 96 VAL A C 1
ATOM 738 O O . VAL A 1 96 ? -2.825 1.909 -2.661 1.00 97.81 96 VAL A O 1
ATOM 741 N N . MET A 1 97 ? -0.635 2.276 -3.003 1.00 98.19 97 MET A N 1
ATOM 742 C CA . MET A 1 97 ? -0.270 2.300 -1.589 1.00 98.19 97 MET A CA 1
ATOM 743 C C . MET A 1 97 ? -0.869 3.507 -0.865 1.00 98.19 97 MET A C 1
ATOM 745 O O . MET A 1 97 ? -1.434 3.336 0.212 1.00 98.19 97 MET A O 1
ATOM 749 N N . GLU A 1 98 ? -0.836 4.691 -1.477 1.00 98.19 98 GLU A N 1
ATOM 750 C CA . GLU A 1 98 ? -1.462 5.906 -0.943 1.00 98.19 98 GLU A CA 1
ATOM 751 C C . GLU A 1 98 ? -2.968 5.718 -0.726 1.00 98.19 98 GLU A C 1
ATOM 753 O O . GLU A 1 98 ? -3.494 6.017 0.348 1.00 98.19 98 GLU A O 1
ATOM 758 N N . LYS A 1 99 ? -3.666 5.122 -1.702 1.00 97.62 99 LYS A N 1
ATOM 759 C CA . LYS A 1 99 ? -5.100 4.811 -1.574 1.00 97.62 99 LYS A CA 1
ATOM 760 C C . LYS A 1 99 ? -5.375 3.833 -0.430 1.00 97.62 99 LYS A C 1
ATOM 762 O O . LYS A 1 99 ? -6.305 4.041 0.351 1.00 97.62 99 LYS A O 1
ATOM 767 N N . LYS A 1 100 ? -4.570 2.769 -0.311 1.00 97.88 100 LYS A N 1
ATOM 768 C CA . LYS A 1 100 ? -4.702 1.783 0.776 1.00 97.88 100 LYS A CA 1
ATOM 769 C C . LYS A 1 100 ? -4.440 2.409 2.146 1.00 97.88 100 LYS A C 1
ATOM 771 O O . LYS A 1 100 ? -5.165 2.105 3.088 1.00 97.88 100 LYS A O 1
ATOM 776 N N . MET A 1 101 ? -3.458 3.299 2.246 1.00 97.81 101 MET A N 1
ATOM 777 C CA . MET A 1 101 ? -3.138 4.020 3.477 1.00 97.81 101 MET A CA 1
ATOM 778 C C . MET A 1 101 ? -4.302 4.914 3.926 1.00 97.81 101 MET A C 1
ATOM 780 O O . MET A 1 101 ? -4.738 4.805 5.069 1.00 97.81 101 MET A O 1
ATOM 784 N N . GLY A 1 102 ? -4.914 5.678 3.013 1.00 96.81 102 GLY A N 1
ATOM 785 C CA . GLY A 1 102 ? -6.112 6.466 3.335 1.00 96.81 102 GLY A CA 1
ATOM 786 C C . GLY A 1 102 ? -7.313 5.614 3.782 1.00 96.81 102 GLY A C 1
ATOM 787 O O . GLY A 1 102 ? -8.083 6.013 4.659 1.00 96.81 102 GLY A O 1
ATOM 788 N N . ALA A 1 103 ? -7.470 4.407 3.229 1.00 97.06 103 ALA A N 1
ATOM 789 C CA . ALA A 1 103 ? -8.501 3.471 3.679 1.00 97.06 103 ALA A CA 1
ATOM 790 C C . ALA A 1 103 ? -8.241 2.958 5.108 1.00 97.06 103 ALA A C 1
ATOM 792 O O . ALA A 1 103 ? -9.183 2.862 5.897 1.00 97.06 103 ALA A O 1
ATOM 793 N N . ILE A 1 104 ? -6.983 2.67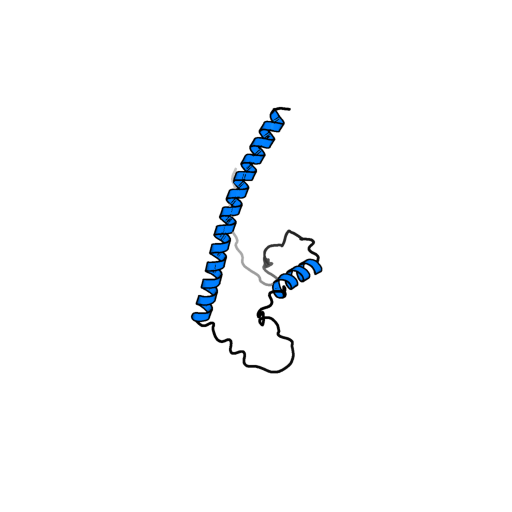1 5.457 1.00 97.75 104 ILE A N 1
ATOM 794 C CA . ILE A 1 104 ? -6.587 2.248 6.810 1.00 97.75 104 ILE A CA 1
ATOM 795 C C . ILE A 1 104 ? -6.880 3.355 7.828 1.00 97.75 104 ILE A C 1
ATOM 797 O O . ILE A 1 104 ? -7.539 3.084 8.828 1.00 97.75 104 ILE A O 1
ATOM 801 N N . GLU A 1 105 ? -6.516 4.607 7.541 1.00 97.31 105 GLU A N 1
ATOM 802 C CA . GLU A 1 105 ? -6.825 5.746 8.422 1.00 97.31 105 GLU A CA 1
ATOM 803 C C . GLU A 1 105 ? -8.336 5.893 8.682 1.00 97.31 105 GLU A C 1
ATOM 805 O O . GLU A 1 105 ? -8.780 6.244 9.779 1.00 97.31 105 GLU A O 1
ATOM 810 N N . SER A 1 106 ? -9.162 5.617 7.668 1.00 97.25 106 SER A N 1
ATOM 811 C CA . SER A 1 106 ? -10.622 5.613 7.805 1.00 97.25 106 SER A CA 1
ATOM 812 C C . SER A 1 106 ? -11.110 4.489 8.727 1.00 97.25 106 SER A C 1
ATOM 814 O O . SER A 1 106 ? -11.985 4.706 9.572 1.00 97.25 106 SER A O 1
ATOM 816 N N . ILE A 1 107 ? -10.521 3.295 8.613 1.00 97.69 107 ILE A N 1
ATOM 817 C CA . ILE A 1 107 ? -10.816 2.158 9.495 1.00 97.69 107 ILE A CA 1
ATOM 818 C C . ILE A 1 107 ? -10.424 2.486 10.939 1.00 97.69 107 ILE A C 1
ATOM 820 O O . ILE A 1 107 ? -11.239 2.280 11.837 1.00 97.69 107 ILE A O 1
ATOM 824 N N . GLU A 1 108 ? -9.242 3.056 11.173 1.00 96.88 108 GLU A N 1
ATOM 825 C CA . GLU A 1 108 ? -8.782 3.457 12.509 1.00 96.88 108 GLU A CA 1
ATOM 826 C C . GLU A 1 108 ? -9.743 4.447 13.176 1.00 96.88 108 GLU A C 1
ATOM 828 O O . GLU A 1 108 ? -10.143 4.255 14.327 1.00 96.88 108 GLU A O 1
ATOM 833 N N . LYS A 1 109 ? -10.210 5.459 12.432 1.00 97.06 109 LYS A N 1
ATOM 834 C CA . LYS A 1 109 ? -11.218 6.411 12.928 1.00 97.06 109 LYS A CA 1
ATOM 835 C C . LYS A 1 109 ? -12.520 5.714 13.325 1.00 97.06 109 LYS A C 1
ATOM 837 O O . LYS A 1 109 ? -13.095 6.030 14.369 1.00 97.06 109 LYS A O 1
ATOM 842 N N . ARG A 1 110 ? -12.989 4.759 12.514 1.00 97.50 110 ARG A N 1
ATOM 843 C CA . ARG A 1 110 ? -14.206 3.982 12.803 1.00 97.50 110 ARG A CA 1
ATOM 844 C C . ARG A 1 110 ? -14.029 3.076 14.019 1.00 97.50 110 ARG A C 1
ATOM 846 O O . ARG A 1 110 ? -14.933 3.020 14.848 1.00 97.50 110 ARG A O 1
ATOM 853 N N . MET A 1 111 ? -12.880 2.415 14.159 1.00 96.44 111 MET A N 1
ATOM 854 C CA . MET A 1 111 ? -12.569 1.605 15.340 1.00 96.44 111 MET A CA 1
ATOM 855 C C . MET A 1 111 ? -12.560 2.453 16.612 1.00 96.44 111 MET A C 1
ATOM 857 O O . MET A 1 111 ? -13.202 2.077 17.588 1.00 96.44 111 MET A O 1
ATOM 861 N N . GLY A 1 112 ? -11.935 3.634 16.586 1.00 96.69 112 GLY A N 1
ATOM 862 C CA . GLY A 1 112 ? -11.934 4.538 17.738 1.00 96.69 112 GLY A CA 1
ATOM 863 C C . GLY A 1 112 ? -13.335 5.032 18.129 1.00 96.69 112 GLY A C 1
ATOM 864 O O . GLY A 1 112 ? -13.613 5.249 19.308 1.00 96.69 112 GLY A O 1
ATOM 865 N N . ALA A 1 113 ? -14.247 5.196 17.165 1.00 95.81 113 ALA A N 1
ATOM 866 C CA . ALA A 1 113 ? -15.650 5.504 17.456 1.00 95.81 113 ALA A CA 1
ATOM 867 C C . ALA A 1 113 ? -16.369 4.318 18.122 1.00 95.81 113 ALA A C 1
ATOM 869 O O . ALA A 1 113 ? -17.034 4.502 19.142 1.00 95.81 113 ALA A O 1
ATOM 870 N N . LEU A 1 114 ? -16.175 3.105 17.596 1.00 96.88 114 LEU A N 1
ATOM 871 C CA . LEU A 1 114 ? -16.739 1.882 18.173 1.00 96.88 114 LEU A CA 1
ATOM 872 C C . LEU A 1 114 ? -16.232 1.634 19.597 1.00 96.88 114 LEU A C 1
ATOM 874 O O . LEU A 1 114 ? -17.023 1.323 20.482 1.00 96.88 114 LEU A O 1
ATOM 878 N N . GLU A 1 115 ? -14.938 1.829 19.849 1.00 96.69 115 GLU A N 1
ATOM 879 C CA . GLU A 1 115 ? -14.349 1.675 21.181 1.00 96.69 115 GLU A CA 1
ATOM 880 C C . GLU A 1 115 ? -14.960 2.658 22.192 1.00 96.69 115 GLU A C 1
ATOM 882 O O . GLU A 1 115 ? -15.294 2.281 23.319 1.00 96.69 115 GLU A O 1
ATOM 887 N N . LYS A 1 116 ? -15.198 3.911 21.780 1.00 95.44 116 LYS A N 1
ATOM 888 C CA . LYS A 1 116 ? -15.907 4.895 22.613 1.00 95.44 116 LYS A CA 1
ATOM 889 C C . LYS A 1 116 ? -17.324 4.441 22.945 1.00 95.44 116 LYS A C 1
ATOM 891 O O . LYS A 1 116 ? -17.759 4.617 24.082 1.00 95.44 116 LYS A O 1
ATOM 896 N N . ASP A 1 117 ? -18.048 3.881 21.984 1.00 95.00 117 ASP A N 1
ATOM 897 C CA . ASP A 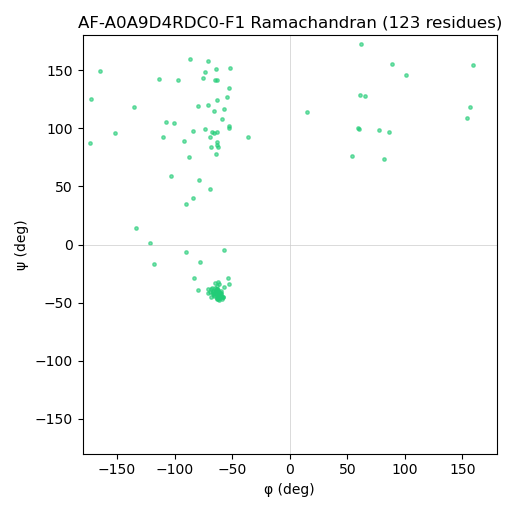1 117 ? -19.424 3.433 22.199 1.00 95.00 117 ASP A CA 1
ATOM 898 C C . ASP A 1 117 ? -19.497 2.183 23.085 1.00 95.00 117 ASP A C 1
ATOM 900 O O . ASP A 1 117 ? -20.326 2.135 23.995 1.00 95.00 117 ASP A O 1
ATOM 904 N N . ILE A 1 118 ? -18.565 1.238 22.926 1.00 95.56 118 ILE A N 1
ATOM 905 C CA . ILE A 1 118 ? -18.407 0.089 23.832 1.00 95.56 118 ILE A CA 1
ATOM 906 C C . ILE A 1 118 ? -18.135 0.568 25.261 1.00 95.56 118 ILE A C 1
ATOM 908 O O . ILE A 1 118 ? -18.795 0.120 26.200 1.00 95.56 118 ILE A O 1
ATOM 912 N N . ASN A 1 119 ? -17.217 1.520 25.440 1.00 94.06 119 ASN A N 1
ATOM 913 C CA . ASN A 1 119 ? -16.909 2.066 26.761 1.00 94.06 119 ASN A CA 1
ATOM 914 C C . ASN A 1 119 ? -18.120 2.769 27.392 1.00 94.06 119 ASN A C 1
ATOM 916 O O . ASN A 1 119 ? -18.379 2.589 28.581 1.00 94.06 119 ASN A O 1
ATOM 920 N N . LYS A 1 120 ? -18.922 3.505 26.610 1.00 93.31 120 LYS A N 1
ATOM 921 C CA . LYS A 1 120 ? -20.176 4.100 27.106 1.00 93.31 120 LYS A CA 1
ATOM 922 C C . LYS A 1 120 ? -21.191 3.048 27.544 1.00 93.31 120 LYS A C 1
ATOM 924 O O . LYS A 1 120 ? -21.908 3.298 28.506 1.00 93.31 120 LYS A O 1
ATOM 929 N N . LEU A 1 121 ? -21.305 1.929 26.830 1.00 92.38 121 LEU A N 1
ATOM 930 C CA . LEU A 1 121 ? -22.217 0.842 27.198 1.00 92.38 121 LEU A CA 1
ATOM 931 C C . LEU A 1 121 ? -21.746 0.132 28.468 1.00 92.38 121 LEU A C 1
ATOM 933 O O . LEU A 1 121 ? -22.553 -0.134 29.351 1.00 92.38 121 LEU A O 1
ATOM 937 N N . ARG A 1 122 ? -20.436 -0.097 28.595 1.00 88.56 122 ARG A N 1
ATOM 938 C CA . ARG A 1 122 ? -19.834 -0.738 29.768 1.00 88.56 122 ARG A CA 1
ATOM 939 C C . ARG A 1 122 ? -20.023 0.064 31.055 1.00 88.56 122 ARG A C 1
ATOM 941 O O . ARG A 1 122 ? -20.186 -0.537 32.101 1.00 88.56 122 ARG A O 1
ATOM 948 N N . VAL A 1 123 ? -19.998 1.396 30.984 1.00 86.12 123 VAL A N 1
ATOM 949 C CA . VAL A 1 123 ? -20.185 2.280 32.155 1.00 86.12 123 VAL A CA 1
ATOM 950 C C . VAL A 1 123 ? -21.662 2.406 32.571 1.00 86.12 123 VAL A C 1
ATOM 952 O O . VAL A 1 123 ? -21.952 2.881 33.663 1.00 86.12 123 VAL A O 1
ATOM 955 N N . ARG A 1 124 ? -22.612 2.004 31.714 1.00 73.12 124 ARG A N 1
ATOM 956 C CA . ARG A 1 124 ? -24.056 2.040 32.020 1.00 73.12 124 ARG A CA 1
ATOM 957 C C . ARG A 1 124 ? -24.588 0.760 32.677 1.00 73.12 124 ARG A C 1
ATOM 959 O O . ARG A 1 124 ? -25.761 0.746 33.045 1.00 73.12 124 ARG A O 1
ATOM 966 N N . HIS A 1 125 ? -23.765 -0.279 32.785 1.00 52.38 125 HIS A N 1
ATOM 967 C CA . HIS A 1 125 ? -24.048 -1.523 33.504 1.00 52.38 125 HIS A CA 1
ATOM 968 C C . HIS A 1 125 ? -23.277 -1.554 34.821 1.00 52.38 125 HIS A C 1
ATOM 970 O O . HIS A 1 125 ? -23.825 -2.138 35.780 1.00 52.38 125 HIS A O 1
#

Organism: Dreissena polymorpha (NCBI:txid45954)

Mean predicted aligned error: 22.11 Å